Protein AF-A0ABD4DV45-F1 (afdb_monomer)

Foldseek 3Di:
DPVVVVVVVVVVVVVVLVVVLVVLVVCVVVVNDDLVVVLVVLLVCLVVQCPDPDVVSVVVSVVSNVSSVVSVVVVVVD

Solvent-accessible surface area (backbone atoms only — not comparable to full-atom values): 4204 Å² total; per-residue (Å²): 131,57,70,68,62,51,52,53,51,51,52,52,52,48,52,51,51,55,51,51,53,51,50,52,54,49,33,36,74,69,71,73,40,66,54,73,62,48,34,52,50,36,42,53,52,12,54,54,29,49,70,44,90,51,70,70,36,31,52,48,13,52,52,39,37,51,52,30,48,52,53,52,53,56,58,76,71,110

Sequence (78 aa):
MTDSNFEELAARIDAIGQTVLRLIAQLEADDRLDGPRFSQTLRRVAAARRREPEPVHVRCGEVIQQLAQMLDEARARR

Mean predicted aligned error: 3.96 Å

Secondary structure (DSSP, 8-state):
--HHHHHHHHHHHHHHHHHHHHHHHHHHHTTSS-HHHHHHHHHHHHHHHTTSSSHHHHHHHHHHHHHHHHHHHHHHT-

Structure (mmCIF, N/CA/C/O backbone):
data_AF-A0ABD4DV45-F1
#
_entry.id   AF-A0ABD4DV45-F1
#
loop_
_atom_site.group_PDB
_atom_site.id
_atom_site.type_symbol
_atom_site.label_atom_id
_atom_site.label_alt_id
_atom_site.label_comp_id
_atom_site.label_asym_id
_atom_site.label_entity_id
_atom_site.label_seq_id
_atom_site.pdbx_PDB_ins_code
_atom_site.Cartn_x
_atom_site.Cartn_y
_atom_site.Cartn_z
_atom_site.occupancy
_atom_site.B_iso_or_equiv
_atom_site.auth_seq_id
_atom_site.auth_comp_id
_atom_site.auth_asym_id
_atom_site.auth_atom_id
_atom_site.pdbx_PDB_model_num
ATOM 1 N N . MET A 1 1 ? 3.904 2.964 -27.695 1.00 59.50 1 MET A N 1
ATOM 2 C CA . MET A 1 1 ? 2.589 3.318 -27.115 1.00 59.50 1 MET A CA 1
ATOM 3 C C . MET A 1 1 ? 2.272 4.725 -27.564 1.00 59.50 1 MET A C 1
ATOM 5 O O . MET A 1 1 ? 3.199 5.518 -27.625 1.00 59.50 1 MET A O 1
ATOM 9 N N . THR A 1 2 ? 1.026 5.012 -27.927 1.00 78.75 2 THR A N 1
ATOM 10 C CA . THR A 1 2 ? 0.563 6.401 -28.038 1.00 78.75 2 THR A CA 1
ATOM 11 C C . THR A 1 2 ? 0.449 6.982 -26.629 1.00 78.75 2 THR A C 1
ATOM 13 O O . THR A 1 2 ? 0.143 6.234 -25.697 1.00 78.75 2 THR A O 1
ATOM 16 N N . ASP A 1 3 ? 0.682 8.284 -26.465 1.00 81.56 3 ASP A N 1
ATOM 17 C CA . ASP A 1 3 ? 0.613 8.942 -25.150 1.00 81.56 3 ASP A CA 1
ATOM 18 C C . ASP A 1 3 ? -0.750 8.724 -24.477 1.00 81.56 3 ASP A C 1
ATOM 20 O O . ASP A 1 3 ? -0.816 8.369 -23.305 1.00 81.56 3 ASP A O 1
ATOM 24 N N . SER A 1 4 ? -1.833 8.747 -25.259 1.00 85.00 4 SER A N 1
ATOM 25 C CA . SER A 1 4 ? -3.190 8.456 -24.780 1.00 85.00 4 SER A CA 1
ATOM 26 C C . SER A 1 4 ? -3.349 7.053 -24.165 1.00 85.00 4 SER A C 1
ATOM 28 O O . SER A 1 4 ? -4.021 6.903 -23.147 1.00 85.00 4 SER A O 1
ATOM 30 N N . ASN A 1 5 ? -2.699 6.018 -24.716 1.00 87.25 5 ASN A N 1
ATOM 31 C CA . ASN A 1 5 ? -2.772 4.670 -24.136 1.00 87.25 5 ASN A CA 1
ATOM 32 C C . ASN A 1 5 ? -2.011 4.579 -22.806 1.00 87.25 5 ASN A C 1
ATOM 34 O O . ASN A 1 5 ? -2.376 3.787 -21.936 1.00 87.25 5 ASN A O 1
ATOM 38 N N . PHE A 1 6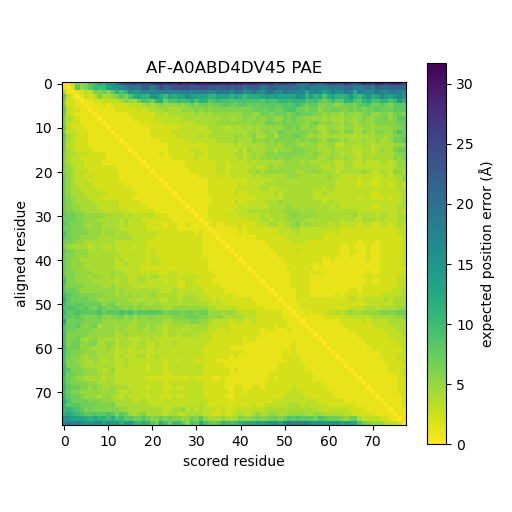 ? -0.935 5.355 -22.663 1.00 87.75 6 PHE A N 1
ATOM 39 C CA . PHE A 1 6 ? -0.177 5.425 -21.420 1.00 87.75 6 PHE A CA 1
ATOM 40 C C . PHE A 1 6 ? -0.949 6.193 -20.342 1.00 87.75 6 PHE A C 1
ATOM 42 O O . PHE A 1 6 ? -1.033 5.715 -19.213 1.00 87.75 6 PHE A O 1
ATOM 49 N N . GLU A 1 7 ? -1.556 7.327 -20.693 1.00 92.88 7 GLU A N 1
ATOM 50 C CA . GLU A 1 7 ? -2.401 8.119 -19.791 1.00 92.88 7 GLU A CA 1
ATOM 51 C C . GLU A 1 7 ? -3.593 7.312 -19.270 1.00 92.88 7 GLU A C 1
ATOM 53 O O . GLU A 1 7 ? -3.831 7.282 -18.065 1.00 92.88 7 GLU A O 1
ATOM 58 N N . GLU A 1 8 ? -4.286 6.583 -20.147 1.00 93.38 8 GLU A N 1
ATOM 59 C CA . GLU A 1 8 ? -5.402 5.717 -19.756 1.00 93.38 8 GLU A CA 1
ATOM 60 C C . GLU A 1 8 ? -4.945 4.608 -18.796 1.00 93.38 8 GLU A C 1
ATOM 62 O O . GLU A 1 8 ? -5.585 4.333 -17.777 1.00 93.38 8 GLU A O 1
ATOM 67 N N . LEU A 1 9 ? -3.802 3.974 -19.077 1.00 90.06 9 LEU A N 1
ATOM 68 C CA . LEU A 1 9 ? -3.243 2.961 -18.185 1.00 90.06 9 LEU A CA 1
ATOM 69 C C . LEU A 1 9 ? -2.866 3.561 -16.823 1.00 90.06 9 LEU A C 1
ATOM 71 O O . LEU A 1 9 ? -3.169 2.963 -15.789 1.00 90.06 9 LEU A O 1
ATOM 75 N N . ALA A 1 10 ? -2.234 4.734 -16.816 1.00 87.69 10 ALA A N 1
ATOM 76 C CA . ALA A 1 10 ? -1.863 5.437 -15.596 1.00 87.69 10 ALA A CA 1
ATOM 77 C C . ALA A 1 10 ? -3.102 5.803 -14.765 1.00 87.69 10 ALA A C 1
ATOM 79 O O . ALA A 1 10 ? -3.128 5.526 -13.566 1.00 87.69 10 ALA A O 1
ATOM 80 N N . ALA A 1 11 ? -4.152 6.327 -15.404 1.00 91.06 11 ALA A N 1
ATOM 81 C CA . ALA A 1 11 ? -5.414 6.668 -14.754 1.00 91.06 11 ALA A CA 1
ATOM 82 C C . ALA A 1 11 ? -6.085 5.439 -14.125 1.00 91.06 11 ALA A C 1
ATOM 84 O O . ALA A 1 11 ? -6.531 5.485 -12.978 1.00 91.06 11 ALA A O 1
ATOM 85 N N . ARG A 1 12 ? -6.108 4.303 -14.834 1.00 91.56 12 ARG A N 1
ATOM 86 C CA . ARG A 1 12 ? -6.665 3.048 -14.305 1.00 91.56 12 ARG A CA 1
ATOM 87 C C . ARG A 1 12 ? -5.876 2.524 -13.108 1.00 91.56 12 ARG A C 1
ATOM 89 O O . ARG A 1 12 ? -6.480 2.055 -12.144 1.00 91.56 12 ARG A O 1
ATOM 96 N N . ILE A 1 13 ? -4.545 2.597 -13.155 1.00 86.56 13 ILE A N 1
ATOM 97 C CA . ILE A 1 13 ? -3.685 2.187 -12.037 1.00 86.56 13 ILE A CA 1
ATOM 98 C C . ILE A 1 13 ? -3.916 3.091 -10.824 1.00 86.56 13 ILE A C 1
ATOM 100 O O . ILE A 1 13 ? -4.087 2.572 -9.719 1.00 86.56 13 ILE A O 1
ATOM 104 N N . ASP A 1 14 ? -3.972 4.411 -11.019 1.00 85.94 14 ASP A N 1
ATOM 105 C CA . ASP A 1 14 ? -4.240 5.357 -9.934 1.00 85.94 14 ASP A CA 1
ATOM 106 C C . ASP A 1 14 ? -5.622 5.113 -9.313 1.00 85.94 14 ASP A C 1
ATOM 108 O O . ASP A 1 14 ? -5.731 4.935 -8.102 1.00 85.94 14 ASP A O 1
ATOM 112 N N . ALA A 1 15 ? -6.670 4.959 -10.128 1.00 91.00 15 ALA A N 1
ATOM 113 C CA . ALA A 1 15 ? -8.022 4.673 -9.647 1.00 91.00 15 ALA A CA 1
ATOM 114 C C . ALA A 1 15 ? -8.097 3.392 -8.794 1.00 91.00 15 ALA A C 1
ATOM 116 O O . ALA A 1 15 ? -8.749 3.375 -7.742 1.00 91.00 15 ALA A O 1
ATOM 117 N N . ILE A 1 16 ? -7.406 2.324 -9.209 1.00 90.69 16 ILE A N 1
ATOM 118 C CA . ILE A 1 16 ? -7.304 1.087 -8.423 1.00 90.69 16 ILE A CA 1
ATOM 119 C C . ILE A 1 16 ? -6.559 1.355 -7.111 1.00 90.69 16 ILE A C 1
ATOM 121 O O . ILE A 1 16 ? -7.039 0.953 -6.049 1.00 90.69 16 ILE A O 1
ATOM 125 N N . GLY A 1 17 ? -5.429 2.066 -7.164 1.00 84.56 17 GLY A N 1
ATOM 126 C CA . GLY A 1 17 ? -4.658 2.454 -5.984 1.00 84.56 17 GLY A CA 1
ATOM 127 C C . GLY A 1 17 ? -5.508 3.215 -4.967 1.00 84.56 17 GLY A C 1
ATOM 128 O O . GLY A 1 17 ? -5.609 2.800 -3.813 1.00 84.56 17 GLY A O 1
ATOM 129 N N . GLN A 1 18 ? -6.205 4.264 -5.404 1.00 87.31 18 GLN A N 1
ATOM 130 C CA . GLN A 1 18 ? -7.097 5.067 -4.563 1.00 87.31 18 GLN A CA 1
ATOM 131 C C . GLN A 1 18 ? -8.240 4.242 -3.965 1.00 87.31 18 GLN A C 1
ATOM 133 O O . GLN A 1 18 ? -8.577 4.403 -2.791 1.00 87.31 18 GLN A O 1
ATOM 138 N N . THR A 1 19 ? -8.828 3.335 -4.747 1.00 92.19 19 THR A N 1
ATOM 139 C CA . THR A 1 19 ? -9.914 2.463 -4.278 1.00 92.19 19 THR A CA 1
ATOM 140 C C . THR A 1 19 ? -9.430 1.533 -3.167 1.00 92.19 19 THR A C 1
ATOM 142 O O . THR A 1 19 ? -10.073 1.427 -2.122 1.00 92.19 19 THR A O 1
ATOM 145 N N . VAL A 1 20 ? -8.267 0.902 -3.352 1.00 89.94 20 VAL A N 1
ATOM 146 C CA . VAL A 1 20 ? -7.668 0.011 -2.350 1.00 89.94 20 VAL A CA 1
ATOM 147 C C . VAL A 1 20 ? -7.285 0.784 -1.087 1.00 89.94 20 VAL A C 1
ATOM 149 O O . VAL A 1 20 ? -7.584 0.324 0.013 1.00 89.94 20 VAL A O 1
ATOM 152 N N . LEU A 1 21 ? -6.695 1.977 -1.219 1.00 87.12 21 LEU A N 1
ATOM 153 C CA . LEU A 1 21 ? -6.353 2.829 -0.074 1.00 87.12 21 LEU A CA 1
ATOM 154 C C . LEU A 1 21 ? -7.595 3.200 0.752 1.00 87.12 21 LEU A C 1
ATOM 156 O O . LEU A 1 21 ? -7.569 3.099 1.979 1.00 87.12 21 LEU A O 1
ATOM 160 N N . ARG A 1 22 ? -8.703 3.572 0.095 1.00 90.00 22 ARG A N 1
ATOM 161 C CA . ARG A 1 22 ? -9.980 3.879 0.766 1.00 90.00 22 ARG A CA 1
ATOM 162 C C . ARG A 1 22 ? -10.586 2.656 1.450 1.00 90.00 22 ARG A C 1
ATOM 164 O O . ARG A 1 22 ? -11.079 2.778 2.567 1.00 90.00 22 ARG A O 1
ATOM 171 N N . LEU A 1 23 ? -10.514 1.484 0.818 1.00 93.69 23 LEU A N 1
ATOM 172 C CA . LEU A 1 23 ? -10.970 0.231 1.422 1.00 93.69 23 LEU A CA 1
ATOM 173 C C . LEU A 1 23 ? -10.175 -0.105 2.690 1.00 93.69 23 LEU A C 1
ATOM 175 O O . LEU A 1 23 ? -10.769 -0.423 3.714 1.00 93.69 23 LEU A O 1
ATOM 179 N N . ILE A 1 24 ? -8.844 -0.002 2.643 1.00 91.94 24 ILE A N 1
ATOM 180 C CA . ILE A 1 24 ? -7.980 -0.230 3.812 1.00 91.94 24 ILE A CA 1
ATOM 181 C C . ILE A 1 24 ? -8.340 0.750 4.930 1.00 91.94 24 ILE A C 1
ATOM 183 O O . ILE A 1 24 ? -8.528 0.337 6.070 1.00 91.94 24 ILE A O 1
ATOM 187 N N . ALA A 1 25 ? -8.500 2.033 4.598 1.00 88.81 25 ALA A N 1
ATOM 188 C CA . ALA A 1 25 ? -8.864 3.058 5.567 1.00 88.81 25 ALA A CA 1
ATOM 189 C C . ALA A 1 25 ? -10.212 2.785 6.251 1.00 88.81 25 ALA A C 1
ATOM 191 O O . ALA A 1 25 ? -10.315 2.996 7.461 1.00 88.81 25 ALA A O 1
ATOM 192 N N . GLN A 1 26 ? -11.206 2.306 5.495 1.00 93.69 26 GLN A N 1
ATOM 193 C CA . GLN A 1 26 ? -12.511 1.902 6.018 1.00 93.69 26 GLN A CA 1
ATOM 194 C C . GLN A 1 26 ? -12.391 0.684 6.940 1.00 93.69 26 GLN A C 1
ATOM 196 O O . GLN A 1 26 ? -12.924 0.696 8.042 1.00 93.69 26 GLN A O 1
ATOM 201 N N . LEU A 1 27 ? -11.644 -0.344 6.530 1.00 95.81 27 LEU A N 1
ATOM 202 C CA . LEU A 1 27 ? -11.437 -1.542 7.348 1.00 95.81 27 LEU A CA 1
ATOM 203 C C . LEU A 1 27 ? -10.698 -1.240 8.659 1.00 95.81 27 LEU A C 1
ATOM 205 O O . LEU A 1 27 ? -11.005 -1.863 9.670 1.00 95.81 27 LEU A O 1
ATOM 209 N N . GLU A 1 28 ? -9.751 -0.297 8.652 1.00 93.75 28 GLU A N 1
ATOM 210 C CA . GLU A 1 28 ? -9.112 0.206 9.876 1.00 93.75 28 GLU A CA 1
ATOM 211 C C . GLU A 1 28 ? -10.119 0.922 10.786 1.00 93.75 28 GLU A C 1
ATOM 213 O O . GLU A 1 28 ? -10.121 0.693 11.990 1.00 93.75 28 GLU A O 1
ATOM 218 N N . ALA A 1 29 ? -10.980 1.780 10.222 1.00 91.81 29 ALA A N 1
ATOM 219 C CA . ALA A 1 29 ? -11.984 2.520 10.989 1.00 91.81 29 ALA A CA 1
ATOM 220 C C . ALA A 1 29 ? -13.039 1.5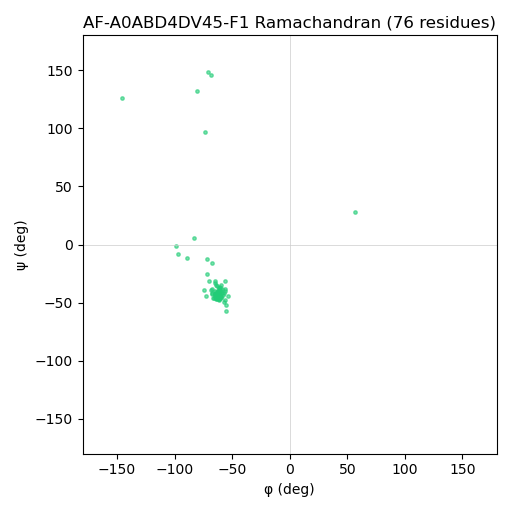97 11.623 1.00 91.81 29 ALA A C 1
ATOM 222 O O . ALA A 1 29 ? -13.521 1.877 12.717 1.00 91.81 29 ALA A O 1
ATOM 223 N N . ASP A 1 30 ? -13.345 0.483 10.958 1.00 96.69 30 ASP A N 1
ATOM 224 C CA . ASP A 1 30 ? -14.270 -0.543 11.441 1.00 96.69 30 ASP A CA 1
ATOM 225 C C . ASP A 1 30 ? -13.602 -1.553 12.405 1.00 96.69 30 ASP A C 1
ATOM 227 O O . ASP A 1 30 ? -14.226 -2.551 12.766 1.00 96.69 30 ASP A O 1
ATOM 231 N N . ASP A 1 31 ? -12.333 -1.340 12.785 1.00 94.94 31 ASP A N 1
ATOM 232 C CA . ASP A 1 31 ? -11.506 -2.235 13.621 1.00 94.94 31 ASP A CA 1
ATOM 233 C C . ASP A 1 31 ? -11.364 -3.667 13.054 1.00 94.94 31 ASP A C 1
ATOM 235 O O . ASP A 1 31 ? -11.175 -4.659 13.758 1.00 94.94 31 ASP A O 1
ATOM 239 N N . ARG A 1 32 ? -11.462 -3.797 11.725 1.00 97.81 32 ARG A N 1
ATOM 240 C CA . ARG A 1 32 ? -11.361 -5.074 10.994 1.00 97.81 32 ARG A CA 1
ATOM 241 C C . ARG A 1 32 ? -9.971 -5.337 10.430 1.00 97.81 32 ARG A C 1
ATOM 243 O O . ARG A 1 32 ? -9.722 -6.419 9.893 1.00 97.81 32 ARG A O 1
ATOM 250 N N . LEU A 1 33 ? -9.082 -4.351 10.503 1.00 96.25 33 LEU A N 1
ATOM 251 C CA . LEU A 1 33 ? -7.721 -4.428 9.996 1.00 96.25 33 LEU A CA 1
ATOM 252 C C . LEU A 1 33 ? -6.773 -3.625 10.887 1.00 96.25 33 LEU A C 1
ATOM 254 O O . LEU A 1 33 ? -6.947 -2.427 11.085 1.00 96.25 33 LEU A O 1
ATOM 258 N N . ASP A 1 34 ? -5.712 -4.282 11.349 1.00 96.31 34 ASP A N 1
ATOM 259 C CA . ASP A 1 34 ? -4.576 -3.617 11.985 1.00 96.31 34 ASP A CA 1
ATOM 260 C C . ASP A 1 34 ? -3.741 -2.904 10.912 1.00 96.31 34 ASP A C 1
ATOM 262 O O . ASP A 1 34 ? -2.914 -3.507 10.215 1.00 96.31 34 ASP A O 1
ATOM 266 N N . GLY A 1 35 ? -4.001 -1.608 10.768 1.00 93.06 35 GLY A N 1
ATOM 267 C CA . GLY A 1 35 ? -3.355 -0.732 9.800 1.00 93.06 35 GLY A CA 1
ATOM 268 C C . GLY A 1 35 ? -1.830 -0.700 9.885 1.00 93.06 35 GLY A C 1
ATOM 269 O O . GLY A 1 35 ? -1.161 -1.008 8.892 1.00 93.06 35 GLY A O 1
ATOM 270 N N . PRO A 1 36 ? -1.243 -0.350 11.045 1.00 94.25 36 PRO A N 1
ATOM 271 C CA . PRO A 1 36 ? 0.206 -0.354 11.231 1.00 94.25 36 PRO A CA 1
ATOM 272 C C . PRO A 1 36 ? 0.858 -1.693 10.867 1.00 94.25 36 PRO A C 1
ATOM 274 O O . PRO A 1 36 ? 1.875 -1.722 10.159 1.00 94.25 36 PRO A O 1
ATOM 277 N N . ARG A 1 37 ? 0.260 -2.817 11.286 1.00 96.25 37 ARG A N 1
ATOM 278 C CA . ARG A 1 37 ? 0.762 -4.149 10.932 1.00 96.25 37 ARG A CA 1
ATOM 279 C C . ARG A 1 37 ? 0.660 -4.413 9.434 1.00 96.25 37 ARG A C 1
ATOM 281 O O . ARG A 1 37 ? 1.616 -4.931 8.853 1.00 96.25 37 ARG A O 1
ATOM 288 N N . PHE A 1 38 ? -0.446 -4.033 8.798 1.00 95.56 38 PHE A N 1
ATOM 289 C CA . PHE A 1 38 ? -0.632 -4.184 7.357 1.00 95.56 38 PHE A CA 1
ATOM 290 C C . PHE A 1 38 ? 0.414 -3.390 6.558 1.00 95.56 38 PHE A C 1
ATOM 292 O O . PHE A 1 38 ? 1.093 -3.961 5.699 1.00 95.56 38 PHE A O 1
ATOM 299 N N . SER A 1 39 ? 0.644 -2.116 6.899 1.00 95.44 39 SER A N 1
ATOM 300 C CA . SER A 1 39 ? 1.709 -1.299 6.297 1.00 95.44 39 SER A CA 1
ATOM 301 C C . SER A 1 39 ? 3.087 -1.957 6.458 1.00 95.44 39 SER A C 1
ATOM 303 O O . SER A 1 39 ? 3.904 -1.954 5.534 1.00 95.44 39 SER A O 1
ATOM 305 N N . GLN A 1 40 ? 3.372 -2.569 7.613 1.00 97.38 40 GLN A N 1
ATOM 306 C CA . GLN A 1 40 ? 4.625 -3.296 7.823 1.00 97.38 40 GLN A CA 1
ATOM 307 C C . GLN A 1 40 ? 4.724 -4.562 6.955 1.00 97.38 40 GLN A C 1
ATOM 309 O O . GLN A 1 40 ? 5.801 -4.862 6.431 1.00 97.38 40 GLN A O 1
ATOM 314 N N . THR A 1 41 ? 3.625 -5.294 6.759 1.00 97.19 41 THR A N 1
ATOM 315 C CA . THR A 1 41 ? 3.574 -6.428 5.825 1.00 97.19 41 THR A CA 1
ATOM 316 C C . THR A 1 41 ? 3.887 -5.984 4.398 1.00 97.19 41 THR A C 1
ATOM 318 O O . THR A 1 41 ? 4.734 -6.605 3.754 1.00 97.19 41 THR A O 1
ATOM 321 N N . LEU A 1 42 ? 3.307 -4.876 3.926 1.00 96.00 42 LEU A N 1
ATOM 322 C CA . LEU A 1 42 ? 3.606 -4.334 2.597 1.00 96.00 42 LEU A CA 1
ATOM 323 C C . LEU A 1 42 ? 5.091 -3.996 2.426 1.00 96.00 42 LEU A C 1
ATOM 325 O O . LEU A 1 42 ? 5.686 -4.353 1.412 1.00 96.00 42 LEU A O 1
ATOM 329 N N . ARG A 1 43 ? 5.730 -3.396 3.438 1.00 98.06 43 ARG A N 1
ATOM 330 C CA . ARG A 1 43 ? 7.179 -3.114 3.409 1.00 98.06 43 ARG A CA 1
ATOM 331 C C . ARG A 1 43 ? 8.027 -4.381 3.278 1.00 98.06 43 ARG A C 1
ATOM 333 O O . ARG A 1 43 ? 9.037 -4.377 2.577 1.00 98.06 43 ARG A O 1
ATOM 340 N N . ARG A 1 44 ? 7.621 -5.488 3.910 1.00 98.25 44 ARG A N 1
ATOM 341 C CA . ARG A 1 44 ? 8.311 -6.784 3.758 1.00 98.25 44 ARG A CA 1
ATOM 342 C C . ARG A 1 44 ? 8.155 -7.340 2.344 1.00 98.25 44 ARG A C 1
ATOM 344 O O . ARG A 1 44 ? 9.136 -7.807 1.773 1.00 98.25 44 ARG A O 1
ATOM 351 N N . VAL A 1 45 ? 6.958 -7.241 1.764 1.00 97.56 45 VAL A N 1
ATOM 352 C CA . VAL A 1 45 ? 6.708 -7.639 0.368 1.00 97.56 45 VAL A CA 1
ATOM 353 C C . VAL A 1 45 ? 7.527 -6.778 -0.596 1.00 97.56 45 VAL A C 1
ATOM 355 O O . VAL A 1 45 ? 8.174 -7.315 -1.492 1.00 97.56 45 VAL A O 1
ATOM 358 N N . ALA A 1 46 ? 7.569 -5.461 -0.381 1.00 97.62 46 ALA A N 1
ATOM 359 C CA . ALA A 1 46 ? 8.400 -4.539 -1.149 1.00 97.62 46 ALA A CA 1
ATOM 360 C C . ALA A 1 46 ? 9.884 -4.933 -1.101 1.00 97.62 46 ALA A C 1
ATOM 362 O O . ALA A 1 46 ? 10.537 -5.020 -2.140 1.00 97.62 46 ALA A O 1
ATOM 363 N N . ALA A 1 47 ? 10.407 -5.223 0.093 1.00 97.94 47 ALA A N 1
ATOM 364 C CA . ALA A 1 47 ? 11.788 -5.658 0.271 1.00 97.94 47 ALA 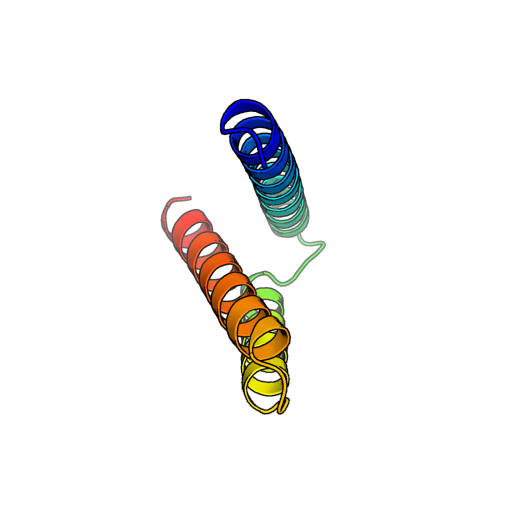A CA 1
ATOM 365 C C . ALA A 1 47 ? 12.080 -6.993 -0.432 1.00 97.94 47 ALA A C 1
ATOM 367 O O . ALA A 1 47 ? 13.139 -7.131 -1.038 1.00 97.94 47 ALA A O 1
ATOM 368 N N . ALA A 1 48 ? 11.151 -7.953 -0.386 1.00 97.88 48 ALA A N 1
ATOM 369 C CA . ALA A 1 48 ? 11.286 -9.219 -1.105 1.00 97.88 48 ALA A CA 1
ATOM 370 C C . ALA A 1 48 ? 11.331 -8.995 -2.624 1.00 97.88 48 ALA A C 1
ATOM 372 O O . ALA A 1 48 ? 12.245 -9.475 -3.284 1.00 97.88 48 ALA A O 1
ATOM 373 N N . ARG A 1 49 ? 10.419 -8.176 -3.163 1.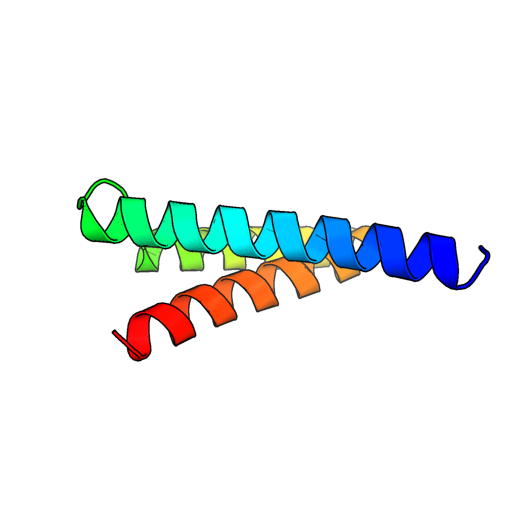00 97.00 49 ARG A N 1
ATOM 374 C CA . ARG A 1 49 ? 10.365 -7.847 -4.596 1.00 97.00 49 ARG A CA 1
ATOM 375 C C . ARG A 1 49 ? 11.633 -7.178 -5.119 1.00 97.00 49 ARG A C 1
ATOM 377 O O . ARG A 1 49 ? 12.034 -7.450 -6.241 1.00 97.00 49 ARG A O 1
ATOM 384 N N . ARG A 1 50 ? 12.297 -6.351 -4.309 1.00 94.69 50 ARG A N 1
ATOM 385 C CA . ARG A 1 50 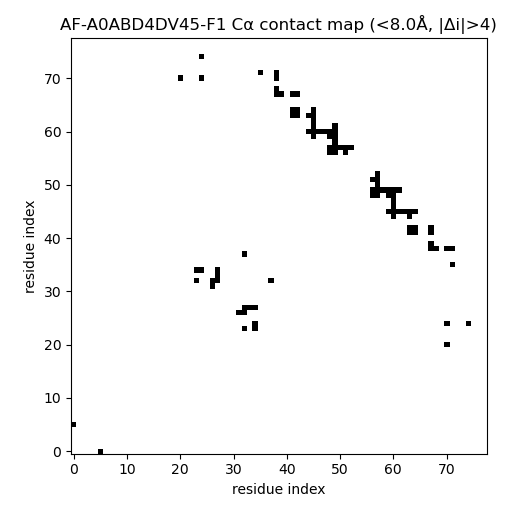? 13.573 -5.711 -4.685 1.00 94.69 50 ARG A CA 1
ATOM 386 C C . ARG A 1 50 ? 14.770 -6.659 -4.734 1.00 94.69 50 ARG A C 1
ATOM 388 O O . ARG A 1 50 ? 15.816 -6.252 -5.223 1.00 94.69 50 ARG A O 1
ATOM 395 N N . ARG A 1 51 ? 14.647 -7.878 -4.202 1.00 95.75 51 ARG A N 1
ATOM 396 C CA . ARG A 1 51 ? 15.699 -8.905 -4.284 1.00 95.75 51 ARG A CA 1
ATOM 397 C C . ARG A 1 51 ? 15.580 -9.770 -5.533 1.00 95.75 51 ARG A C 1
ATOM 399 O O . ARG A 1 51 ? 16.496 -10.534 -5.814 1.00 95.75 51 ARG A O 1
ATOM 406 N N . GLU A 1 52 ? 14.463 -9.670 -6.246 1.00 96.38 52 GLU A N 1
ATOM 407 C CA . GLU A 1 52 ? 14.268 -10.381 -7.501 1.00 96.38 52 GLU A CA 1
ATOM 408 C C . GLU A 1 52 ? 15.195 -9.816 -8.590 1.00 96.38 52 GLU A C 1
ATOM 410 O O . GLU A 1 52 ? 15.447 -8.608 -8.615 1.00 96.38 52 GLU A O 1
ATOM 415 N N . PRO A 1 53 ? 15.693 -10.661 -9.508 1.00 93.88 53 PRO A N 1
ATOM 416 C CA . PRO A 1 53 ? 16.685 -10.258 -10.503 1.00 93.88 53 PRO A CA 1
ATOM 417 C C . PRO A 1 53 ? 16.108 -9.355 -11.601 1.00 93.88 53 PRO A C 1
ATOM 419 O O . PRO A 1 53 ? 16.843 -8.581 -12.213 1.00 93.88 53 PRO A O 1
ATOM 422 N N . GLU A 1 54 ? 14.804 -9.444 -11.874 1.00 97.31 54 GLU A N 1
ATOM 423 C CA . GLU A 1 54 ? 14.190 -8.682 -12.958 1.00 97.31 54 GLU A CA 1
ATOM 424 C C . GLU A 1 54 ? 13.893 -7.226 -12.550 1.00 97.31 54 GLU A C 1
ATOM 426 O O . GLU A 1 54 ? 13.223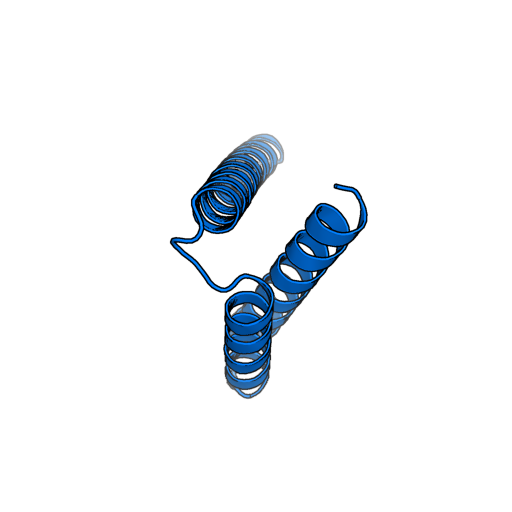 -6.991 -11.535 1.00 97.31 54 GLU A O 1
ATOM 431 N N . PRO A 1 55 ? 14.269 -6.225 -13.374 1.00 94.94 55 PRO A N 1
ATOM 432 C CA . PRO A 1 55 ? 14.032 -4.810 -13.070 1.00 94.94 55 PRO A CA 1
ATOM 433 C C . PRO A 1 55 ? 12.560 -4.463 -12.800 1.00 94.94 55 PRO A C 1
ATOM 435 O O . PRO A 1 55 ? 12.259 -3.584 -11.991 1.00 94.94 55 PRO A O 1
ATOM 438 N N . VAL A 1 56 ? 11.626 -5.175 -13.442 1.00 93.62 56 VAL A N 1
ATOM 439 C CA . VAL A 1 56 ? 10.184 -4.976 -13.238 1.00 93.62 56 VAL A CA 1
ATOM 440 C C . VAL A 1 56 ? 9.755 -5.305 -11.806 1.00 93.62 56 VAL A C 1
ATOM 442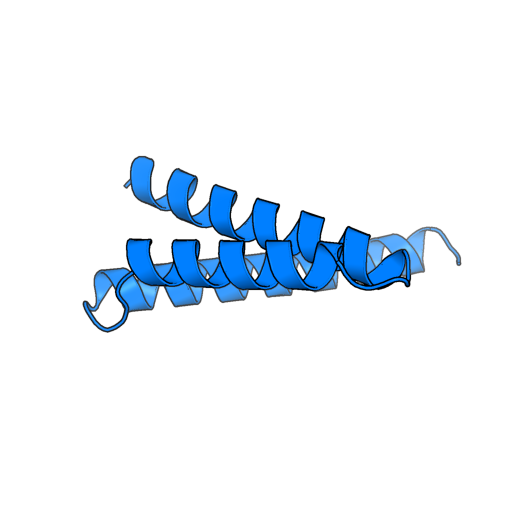 O O . VAL A 1 56 ? 8.903 -4.621 -11.238 1.00 93.62 56 VAL A O 1
ATOM 445 N N . HIS A 1 57 ? 10.372 -6.307 -11.177 1.00 96.06 57 HIS A N 1
ATOM 446 C CA . HIS A 1 57 ? 10.083 -6.676 -9.795 1.00 96.06 57 HIS A CA 1
ATOM 447 C C . HIS A 1 57 ? 10.676 -5.676 -8.810 1.00 96.06 57 HIS A C 1
ATOM 449 O O . HIS A 1 57 ? 9.992 -5.289 -7.860 1.00 96.06 57 HIS A O 1
ATOM 455 N N . VAL A 1 58 ? 11.881 -5.172 -9.084 1.00 95.75 58 VAL A N 1
ATOM 456 C CA . VAL A 1 58 ? 12.472 -4.077 -8.304 1.00 95.75 58 VAL A CA 1
ATOM 457 C C . VAL A 1 58 ? 11.549 -2.862 -8.322 1.00 95.75 58 VAL A C 1
ATOM 459 O O . VAL A 1 58 ? 11.169 -2.361 -7.259 1.00 95.75 58 VAL A O 1
ATOM 462 N N . ARG A 1 59 ? 11.084 -2.460 -9.514 1.00 94.69 59 ARG A 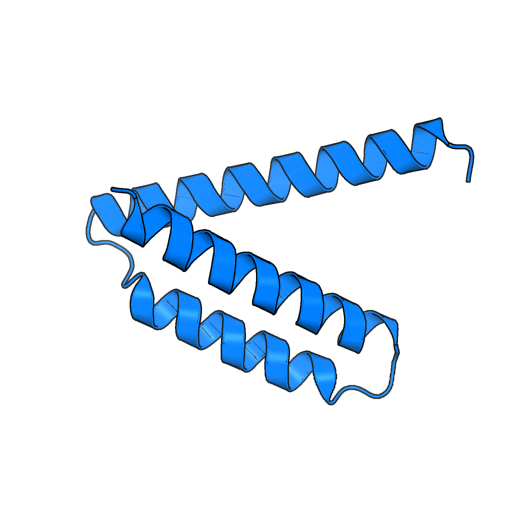N 1
ATOM 463 C CA . ARG A 1 59 ? 10.152 -1.339 -9.667 1.00 94.69 59 ARG A CA 1
ATOM 464 C C . ARG A 1 59 ? 8.818 -1.592 -8.966 1.00 94.69 59 ARG A C 1
ATOM 466 O O . ARG A 1 59 ? 8.296 -0.704 -8.298 1.00 94.69 59 ARG A O 1
ATOM 473 N N . CYS A 1 60 ? 8.288 -2.811 -9.045 1.00 93.88 60 CYS A N 1
ATOM 474 C CA . CYS A 1 60 ? 7.098 -3.212 -8.295 1.00 93.88 60 CYS A CA 1
ATOM 475 C C . CYS A 1 60 ? 7.303 -3.039 -6.777 1.00 93.88 60 CYS A C 1
ATOM 477 O O . CYS A 1 60 ? 6.446 -2.479 -6.095 1.00 93.88 60 CYS A O 1
ATOM 479 N N . GLY A 1 61 ? 8.461 -3.441 -6.244 1.00 97.00 61 GLY A N 1
ATOM 480 C CA . GLY A 1 61 ? 8.797 -3.254 -4.832 1.00 97.00 61 GLY A CA 1
ATOM 481 C C . GLY A 1 61 ? 8.923 -1.783 -4.414 1.00 97.00 61 GLY A C 1
ATOM 482 O O . GLY A 1 61 ? 8.583 -1.423 -3.289 1.00 97.00 61 GLY A O 1
ATOM 483 N N . GLU A 1 62 ? 9.388 -0.897 -5.294 1.00 95.50 62 GLU A N 1
ATOM 484 C CA . GLU A 1 62 ? 9.366 0.554 -5.052 1.00 95.50 62 GLU A CA 1
ATOM 485 C C . GLU A 1 62 ? 7.942 1.097 -4.932 1.00 95.50 62 GLU A C 1
ATOM 487 O O . GLU A 1 62 ? 7.645 1.798 -3.965 1.00 95.50 62 GLU A O 1
ATOM 492 N N . VAL A 1 63 ? 7.053 0.710 -5.849 1.00 93.12 63 VAL A N 1
ATOM 493 C CA . VAL A 1 63 ? 5.646 1.134 -5.830 1.00 93.12 63 VAL A CA 1
ATOM 494 C C . VAL A 1 63 ? 4.934 0.629 -4.570 1.00 93.12 63 VAL A C 1
ATOM 496 O O . VAL A 1 63 ? 4.254 1.400 -3.899 1.00 93.12 63 VAL A O 1
ATOM 499 N N . ILE A 1 64 ? 5.143 -0.631 -4.169 1.00 94.31 64 ILE A N 1
ATOM 500 C CA . ILE A 1 64 ? 4.544 -1.179 -2.936 1.00 94.31 64 ILE A CA 1
ATOM 501 C C . ILE A 1 64 ? 5.020 -0.408 -1.693 1.00 94.31 64 ILE A C 1
ATOM 503 O O . ILE A 1 64 ? 4.227 -0.134 -0.793 1.00 94.31 64 ILE A O 1
ATOM 507 N N . GLN A 1 65 ? 6.299 -0.021 -1.640 1.00 96.31 65 GLN A N 1
ATOM 508 C CA . GLN A 1 65 ? 6.821 0.799 -0.543 1.00 96.31 65 GLN A CA 1
ATOM 509 C C . GLN A 1 65 ? 6.154 2.179 -0.494 1.00 96.31 65 GLN A C 1
ATOM 511 O O . GLN A 1 65 ? 5.842 2.658 0.595 1.00 96.31 65 GLN A O 1
ATOM 516 N N . GLN A 1 66 ? 5.943 2.814 -1.650 1.00 93.12 66 GLN A N 1
ATOM 517 C CA . GLN A 1 66 ? 5.261 4.108 -1.738 1.00 93.12 66 GLN A CA 1
ATOM 518 C C . GLN A 1 66 ? 3.810 4.003 -1.260 1.00 93.12 66 GLN A C 1
ATOM 520 O O . GLN A 1 66 ? 3.369 4.839 -0.480 1.00 93.12 66 GLN A O 1
ATOM 525 N N . LEU A 1 67 ? 3.096 2.933 -1.621 1.00 90.81 67 LEU A N 1
ATOM 526 C CA . LEU A 1 67 ? 1.735 2.694 -1.129 1.00 90.81 67 LEU A CA 1
ATOM 527 C C . LEU A 1 67 ? 1.689 2.531 0.398 1.00 90.81 67 LEU A C 1
ATOM 529 O O . LEU A 1 67 ? 0.828 3.117 1.051 1.00 90.81 67 LEU A O 1
ATOM 533 N N . ALA A 1 68 ? 2.635 1.789 0.984 1.00 93.75 68 ALA A N 1
ATOM 534 C CA . ALA A 1 68 ? 2.735 1.662 2.441 1.00 93.75 68 ALA A CA 1
ATOM 535 C C . ALA A 1 68 ? 2.992 3.017 3.126 1.00 93.75 68 ALA A C 1
ATOM 537 O O . ALA A 1 68 ? 2.451 3.282 4.196 1.00 93.75 68 ALA A O 1
ATOM 538 N N . GLN A 1 69 ? 3.793 3.883 2.498 1.00 93.75 69 GLN A N 1
ATOM 539 C CA . GLN A 1 69 ? 4.041 5.240 2.979 1.00 93.75 69 GLN A CA 1
ATOM 540 C C . GLN A 1 69 ? 2.775 6.106 2.909 1.00 93.75 69 GLN A C 1
ATOM 542 O O . GLN A 1 69 ? 2.427 6.753 3.893 1.00 93.75 69 GLN A O 1
ATOM 547 N N . MET A 1 70 ? 2.047 6.068 1.791 1.00 90.00 70 MET A N 1
ATOM 548 C CA . MET A 1 70 ? 0.796 6.817 1.622 1.00 90.00 70 MET A CA 1
ATOM 549 C C . MET A 1 70 ? -0.269 6.412 2.647 1.00 90.00 70 MET A C 1
ATOM 551 O O . MET A 1 70 ? -0.985 7.274 3.150 1.00 90.00 70 MET A O 1
ATOM 555 N N . LEU A 1 71 ? -0.365 5.121 2.989 1.00 90.00 71 LEU A N 1
ATOM 556 C CA . LEU A 1 71 ? -1.265 4.640 4.045 1.00 90.00 71 LEU A CA 1
ATOM 557 C C . LEU A 1 71 ? -0.927 5.249 5.407 1.00 90.00 71 LEU A C 1
ATOM 559 O O . LEU A 1 71 ? -1.818 5.704 6.124 1.00 90.00 71 LEU A O 1
ATOM 563 N N . ASP A 1 72 ? 0.358 5.277 5.755 1.00 92.25 72 ASP A N 1
ATOM 564 C CA . ASP A 1 72 ? 0.806 5.819 7.035 1.00 92.25 72 ASP A CA 1
ATOM 565 C C . ASP A 1 72 ? 0.607 7.338 7.106 1.00 92.25 72 ASP A C 1
ATOM 567 O O . ASP A 1 72 ? 0.150 7.848 8.129 1.00 92.25 72 ASP A O 1
ATOM 571 N N . GLU A 1 73 ? 0.854 8.057 6.010 1.00 90.75 73 GLU A N 1
ATOM 572 C CA . GLU A 1 73 ? 0.569 9.492 5.908 1.00 90.75 73 GLU A CA 1
ATOM 573 C C . GLU A 1 73 ? -0.925 9.796 6.000 1.00 90.75 73 GLU A C 1
ATOM 575 O O . GLU A 1 73 ? -1.323 10.718 6.711 1.00 90.75 73 GLU A O 1
ATOM 580 N N . ALA A 1 74 ? -1.763 9.018 5.312 1.00 86.19 74 ALA A N 1
ATOM 581 C CA . ALA A 1 74 ? -3.209 9.163 5.392 1.00 86.19 74 ALA A CA 1
ATOM 582 C C . ALA A 1 74 ? -3.711 8.921 6.819 1.00 86.19 74 ALA A C 1
ATOM 584 O O . ALA A 1 74 ? -4.607 9.622 7.273 1.00 86.19 74 ALA A O 1
ATOM 585 N N . ARG A 1 75 ? -3.122 7.961 7.542 1.00 87.75 75 ARG A N 1
ATOM 586 C CA . ARG A 1 75 ? -3.443 7.692 8.948 1.00 87.75 75 ARG A CA 1
ATOM 587 C C . ARG A 1 75 ? -3.013 8.830 9.869 1.00 87.75 75 ARG A C 1
ATOM 589 O O . ARG A 1 75 ? -3.786 9.210 10.733 1.00 87.75 75 ARG A O 1
ATOM 596 N N . ALA A 1 76 ? -1.824 9.395 9.662 1.00 88.06 76 ALA A N 1
ATOM 597 C CA . ALA A 1 76 ? -1.302 10.498 10.473 1.00 88.06 76 ALA A CA 1
ATOM 598 C C . ALA A 1 76 ? -2.082 11.819 10.311 1.00 88.06 76 ALA A C 1
ATOM 600 O O . ALA A 1 76 ? -1.909 12.728 11.118 1.00 88.06 76 ALA A O 1
ATOM 601 N N . ARG A 1 77 ? -2.899 11.943 9.257 1.00 84.69 77 ARG A N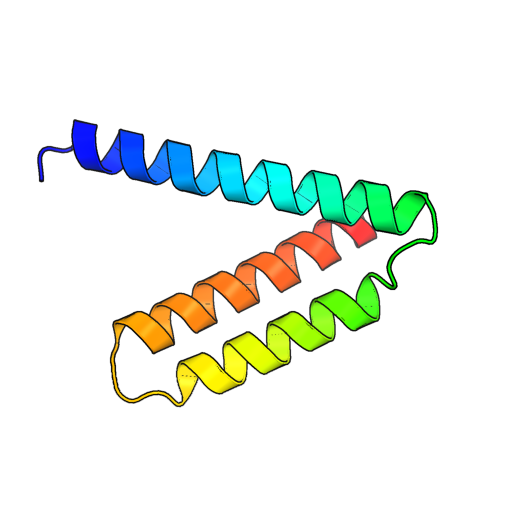 1
ATOM 602 C CA . ARG A 1 77 ? -3.735 13.120 8.968 1.00 84.69 77 ARG A CA 1
ATOM 603 C C . ARG A 1 77 ? -5.203 12.966 9.397 1.00 84.69 77 ARG A C 1
ATOM 605 O O . ARG A 1 77 ? -5.969 13.895 9.149 1.00 84.69 77 ARG A O 1
ATOM 612 N N . ARG A 1 78 ? -5.602 11.815 9.950 1.00 73.00 78 ARG A N 1
ATOM 613 C CA . ARG A 1 78 ? -6.933 11.626 10.558 1.00 73.00 78 ARG A CA 1
ATOM 614 C C . ARG A 1 78 ? -6.943 12.206 11.965 1.00 73.00 78 ARG A C 1
ATOM 616 O O . ARG A 1 78 ? -7.997 12.762 12.329 1.00 73.00 78 ARG A O 1
#

Organism: NCBI:txid101571

Radius of gyration: 14.38 Å; Cα contacts (8 Å, |Δi|>4): 49; chains: 1; bounding box: 31×24×42 Å

pLDDT: mean 91.92, std 6.0, range [59.5, 98.25]